Protein AF-A0A960E403-F1 (afdb_monomer)

Mean predicted aligned error: 10.73 Å

Radius of gyration: 19.95 Å; Cα contacts (8 Å, |Δi|>4): 69; chains: 1; bounding box: 46×52×39 Å

Sequence (95 aa):
MTASSRRSVDRDELRRLAEQVRPLAAAAERTLSVPEAFADLLPQGGLVRGSLVATAGGAATSLALALVGPATAAGAWCAVVGVGHLGLLAAAELG

Secondary structure (DSSP, 8-state):
----------HHHHHHHHHHS--S-SSGGGEE---HHHHTTSTTSSEETT------STTHHHHHHHHHHHHHHTT------S-TT--HHHHHHH-

Foldseek 3Di:
DDDDPPPPDDPVVVVVVCVVPVDPPDPPVQFQAAPQVCLVVDPRRGHGPVDDDAADDPCRVVVVLRRCQSVVVVVDDDDDPPDPDDDPVSSPVSD

Structure (mmCIF, N/CA/C/O backbone):
data_AF-A0A960E403-F1
#
_entry.id   AF-A0A960E403-F1
#
loop_
_atom_site.group_PDB
_atom_site.id
_atom_site.type_symbol
_atom_site.label_atom_id
_atom_site.label_alt_id
_atom_site.label_comp_id
_atom_site.label_asym_id
_atom_site.label_entity_id
_atom_site.label_seq_id
_atom_site.pdbx_PDB_ins_code
_atom_site.Cartn_x
_atom_site.Cartn_y
_atom_site.Cartn_z
_atom_site.occupancy
_atom_site.B_iso_or_equiv
_atom_site.auth_seq_id
_atom_site.auth_comp_id
_atom_site.auth_asym_id
_atom_site.auth_atom_id
_atom_site.pdbx_PDB_model_num
ATOM 1 N N . MET A 1 1 ? -33.041 -38.248 20.972 1.00 41.44 1 MET A N 1
ATOM 2 C CA . MET A 1 1 ? -33.169 -37.327 19.822 1.00 41.44 1 MET A CA 1
ATOM 3 C C . MET A 1 1 ? -32.771 -35.939 20.302 1.00 41.44 1 MET A C 1
ATOM 5 O O . MET A 1 1 ? -33.536 -35.284 20.993 1.00 41.44 1 MET A O 1
ATOM 9 N N . THR A 1 2 ? -31.504 -35.588 20.102 1.00 41.94 2 THR A N 1
ATOM 10 C CA . THR A 1 2 ? -30.810 -34.441 20.699 1.00 41.94 2 THR A CA 1
ATOM 11 C C . THR A 1 2 ? -31.188 -33.141 19.989 1.00 41.94 2 THR A C 1
ATOM 13 O O . THR A 1 2 ? -30.806 -32.913 18.843 1.00 41.94 2 THR A O 1
ATOM 16 N N . ALA A 1 3 ? -31.946 -32.279 20.668 1.00 45.75 3 ALA A N 1
ATOM 17 C CA . ALA A 1 3 ? -32.218 -30.932 20.188 1.00 45.75 3 ALA A CA 1
ATOM 18 C C . ALA A 1 3 ? -30.933 -30.093 20.270 1.00 45.75 3 ALA A C 1
ATOM 20 O O . ALA A 1 3 ? -30.361 -29.873 21.337 1.00 45.75 3 ALA A O 1
ATOM 21 N N . SER A 1 4 ? -30.472 -29.677 19.096 1.00 45.31 4 SER A N 1
ATOM 22 C CA . SER A 1 4 ? -29.349 -28.781 18.859 1.00 45.31 4 SER A CA 1
ATOM 23 C C . SER A 1 4 ? -29.594 -27.435 19.549 1.00 45.31 4 SER A C 1
ATOM 25 O O . SER A 1 4 ? -30.300 -26.575 19.027 1.00 45.31 4 SER A O 1
ATOM 27 N N . SER A 1 5 ? -29.012 -27.248 20.734 1.00 50.69 5 SER A N 1
ATOM 28 C CA . SER A 1 5 ? -28.888 -25.932 21.361 1.00 50.69 5 SER A CA 1
ATOM 29 C C . SER A 1 5 ? -27.804 -25.156 20.613 1.00 50.69 5 SER A C 1
ATOM 31 O O . SER A 1 5 ? -26.625 -25.166 20.973 1.00 50.69 5 SER A O 1
ATOM 33 N N . ARG A 1 6 ? -28.184 -24.538 19.488 1.00 62.72 6 ARG A N 1
ATOM 34 C CA . ARG A 1 6 ? -27.378 -23.468 18.896 1.00 62.72 6 ARG A CA 1
ATOM 35 C C . ARG A 1 6 ? -27.352 -22.354 19.932 1.00 62.72 6 ARG A C 1
ATOM 37 O O . ARG A 1 6 ? -28.376 -21.718 20.155 1.00 62.72 6 ARG A O 1
ATOM 44 N N . ARG A 1 7 ? -26.207 -22.173 20.595 1.00 62.31 7 ARG A N 1
ATOM 45 C CA . ARG A 1 7 ? -25.961 -21.075 21.537 1.00 62.31 7 ARG A CA 1
ATOM 46 C C . ARG A 1 7 ? -26.420 -19.774 20.882 1.00 62.31 7 ARG A C 1
ATOM 48 O O . ARG A 1 7 ? -25.805 -19.320 19.919 1.00 62.31 7 ARG A O 1
ATOM 55 N N . SER A 1 8 ? -27.523 -19.214 21.362 1.00 59.03 8 SER A N 1
ATOM 56 C CA . SER A 1 8 ? -27.947 -17.869 21.007 1.00 59.03 8 SER A CA 1
ATOM 57 C C . SER A 1 8 ? -26.939 -16.930 21.646 1.00 59.03 8 SER A C 1
ATOM 59 O O . SER A 1 8 ? -26.972 -16.725 22.857 1.00 59.03 8 SER A O 1
ATOM 61 N N . VAL A 1 9 ? -25.980 -16.450 20.861 1.00 71.00 9 VAL A N 1
ATOM 62 C CA . VAL A 1 9 ? -25.060 -15.420 21.338 1.00 71.00 9 VAL A CA 1
ATOM 63 C C . VAL A 1 9 ? -25.906 -14.218 21.755 1.00 71.00 9 VAL A C 1
ATOM 65 O O . VAL A 1 9 ? -26.753 -13.766 20.976 1.00 71.00 9 VAL A O 1
ATOM 68 N N . ASP A 1 10 ? -25.723 -13.757 22.991 1.00 85.38 10 ASP A N 1
ATOM 69 C CA . ASP A 1 10 ? -26.466 -12.632 23.544 1.00 85.38 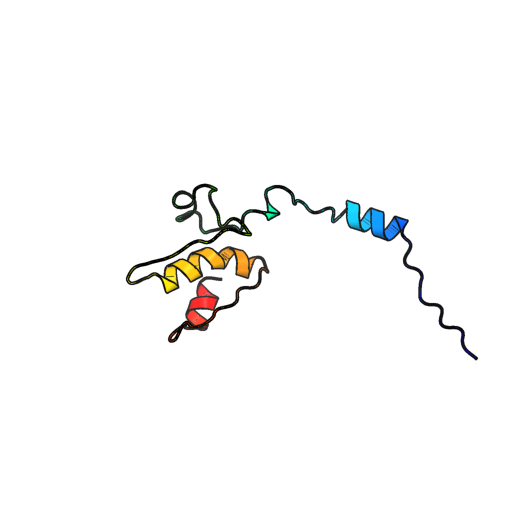10 ASP A CA 1
ATOM 70 C C . ASP A 1 10 ? -26.228 -11.392 22.667 1.00 85.38 10 ASP A C 1
ATOM 72 O O . ASP A 1 10 ? -25.097 -10.975 22.407 1.00 85.38 10 ASP A O 1
ATOM 76 N N . ARG A 1 11 ? -27.319 -10.824 22.145 1.00 81.00 11 ARG A N 1
ATOM 77 C CA . ARG A 1 11 ? -27.282 -9.667 21.243 1.00 81.00 11 ARG A CA 1
ATOM 78 C C . ARG A 1 11 ? -26.765 -8.424 21.957 1.00 81.00 11 ARG A C 1
ATOM 80 O O . ARG A 1 11 ? -26.158 -7.582 21.297 1.00 81.00 11 ARG A O 1
ATOM 87 N N . ASP A 1 12 ? -26.970 -8.316 23.267 1.00 85.75 12 ASP A N 1
ATOM 88 C CA . ASP A 1 12 ? -26.435 -7.217 24.064 1.00 85.75 12 ASP A CA 1
ATOM 89 C C . ASP A 1 12 ? -24.946 -7.396 24.350 1.00 85.75 12 ASP A C 1
ATOM 91 O O . ASP A 1 12 ? -24.201 -6.417 24.310 1.00 85.75 12 ASP A O 1
ATOM 95 N N . GLU A 1 13 ? -24.484 -8.630 24.543 1.00 85.69 13 GLU A N 1
ATOM 96 C CA . GLU A 1 13 ? -23.060 -8.951 24.663 1.00 85.69 13 GLU A CA 1
ATOM 97 C C . GLU A 1 13 ? -22.318 -8.694 23.344 1.00 85.69 13 GLU A C 1
ATOM 99 O O . GLU A 1 13 ? -21.297 -8.008 23.334 1.00 85.69 13 GLU A O 1
ATOM 104 N N . LEU A 1 14 ? -22.887 -9.123 22.211 1.00 82.50 14 LEU A N 1
ATOM 105 C CA . LEU A 1 14 ? -22.366 -8.790 20.881 1.00 82.50 14 LEU A CA 1
ATOM 106 C C . LEU A 1 14 ? -22.352 -7.289 20.628 1.00 82.50 14 LEU A C 1
ATOM 108 O O . LEU A 1 14 ? -21.411 -6.790 20.021 1.00 82.50 14 LEU A O 1
ATOM 112 N N . ARG A 1 15 ? -23.377 -6.562 21.081 1.00 83.50 15 ARG A N 1
ATOM 113 C CA . ARG A 1 15 ? -23.425 -5.105 20.953 1.00 83.50 15 ARG A CA 1
ATOM 114 C C . ARG A 1 15 ? -22.359 -4.443 21.816 1.00 83.50 15 ARG A C 1
ATOM 116 O O . ARG A 1 15 ? -21.689 -3.548 21.330 1.00 83.50 15 ARG A O 1
ATOM 123 N N . ARG A 1 16 ? -22.157 -4.885 23.057 1.00 87.50 16 ARG A N 1
ATOM 124 C CA . ARG A 1 16 ? -21.092 -4.365 23.931 1.00 87.50 16 ARG A CA 1
ATOM 125 C C . ARG A 1 16 ? -19.714 -4.643 23.362 1.00 87.50 16 ARG A C 1
ATOM 127 O O . ARG A 1 16 ? -18.896 -3.734 23.342 1.00 87.50 16 ARG A O 1
ATOM 134 N N . LEU A 1 17 ? -19.495 -5.847 22.838 1.00 81.81 17 LEU A N 1
ATOM 135 C CA . LEU A 1 17 ? -18.268 -6.166 22.130 1.00 81.81 17 LEU A CA 1
ATOM 136 C C . LEU A 1 17 ? -18.127 -5.252 20.913 1.00 81.81 17 LEU A C 1
ATOM 138 O O . LEU A 1 17 ? -17.118 -4.584 20.799 1.00 81.81 17 LEU A O 1
ATOM 142 N N . ALA A 1 18 ? -19.157 -5.117 20.075 1.00 78.50 18 ALA A N 1
ATOM 143 C CA . ALA A 1 18 ? -19.159 -4.216 18.922 1.00 78.50 18 ALA A CA 1
ATOM 144 C C . ALA A 1 18 ? -18.948 -2.734 19.281 1.00 78.50 18 ALA A C 1
ATOM 146 O O . ALA A 1 18 ? -18.437 -2.008 18.445 1.00 78.50 18 ALA A O 1
ATOM 147 N N . GLU A 1 19 ? -19.322 -2.284 20.482 1.00 82.19 19 GLU A N 1
ATOM 148 C CA . GLU A 1 19 ? -19.032 -0.947 21.027 1.00 82.19 19 GLU A CA 1
ATOM 149 C C . GLU A 1 19 ? -17.608 -0.847 21.606 1.00 82.19 19 GLU A C 1
ATOM 151 O O . GLU A 1 19 ? -17.000 0.217 21.584 1.00 82.19 19 GLU A O 1
ATOM 156 N N . GLN A 1 20 ? -17.035 -1.949 22.087 1.00 73.62 20 GLN A N 1
ATOM 157 C CA . GLN A 1 20 ? -15.640 -2.020 22.537 1.00 73.62 20 GLN A CA 1
ATOM 158 C C . GLN A 1 20 ? -14.654 -2.139 21.366 1.00 73.62 20 GLN A C 1
ATOM 160 O O . GLN A 1 20 ? -13.569 -1.572 21.422 1.00 73.62 20 GLN A O 1
ATOM 165 N N . VAL A 1 21 ? -15.047 -2.834 20.295 1.00 70.75 21 VAL A N 1
ATOM 166 C CA . VAL A 1 21 ? -14.387 -2.836 18.979 1.00 70.75 21 VAL A CA 1
ATOM 167 C C . VAL A 1 21 ? -15.060 -1.864 18.010 1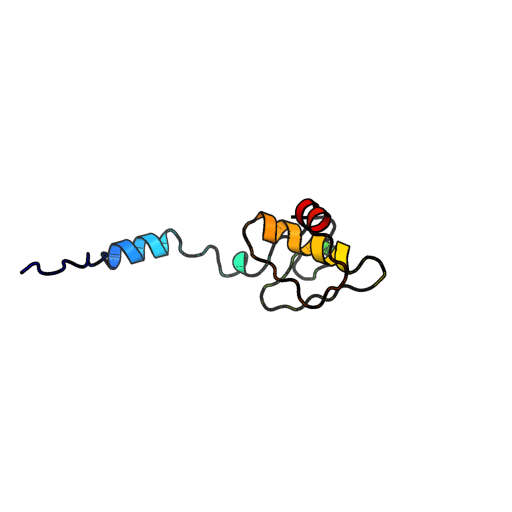.00 70.75 21 VAL A C 1
ATOM 169 O O . VAL A 1 21 ? -14.842 -1.976 16.801 1.00 70.75 21 VAL A O 1
ATOM 172 N N . ARG A 1 22 ? -15.866 -0.900 18.504 1.00 61.88 22 ARG A N 1
ATOM 173 C CA . ARG A 1 22 ? -16.451 0.121 17.623 1.00 61.88 22 ARG A CA 1
ATOM 174 C C . ARG A 1 22 ? -15.280 0.782 16.929 1.00 61.88 22 ARG A C 1
ATOM 176 O O . ARG A 1 22 ? -14.347 1.222 17.603 1.00 61.88 22 ARG A O 1
ATOM 183 N N . PRO A 1 23 ? -15.279 0.775 15.600 1.00 54.19 23 PRO A N 1
ATOM 184 C CA . PRO A 1 23 ? -14.025 0.874 14.900 1.00 54.19 23 PRO A CA 1
ATOM 185 C C . PRO A 1 23 ? -13.524 2.325 15.076 1.00 54.19 23 PRO A C 1
ATOM 187 O O . PRO A 1 23 ? -14.320 3.274 15.123 1.00 54.19 23 PRO A O 1
ATOM 190 N N . LEU A 1 24 ? -12.213 2.500 15.262 1.00 55.34 24 LEU A N 1
ATOM 191 C CA . LEU A 1 24 ? -11.505 3.785 15.419 1.00 55.34 24 LEU A CA 1
ATOM 192 C C . LEU A 1 24 ? -11.513 4.572 14.076 1.00 55.34 24 LEU A C 1
ATOM 194 O O . LEU A 1 24 ? -10.514 5.121 13.620 1.00 55.34 24 LEU A O 1
ATOM 198 N N . ALA A 1 25 ? -12.670 4.622 13.409 1.00 53.41 25 ALA A N 1
ATOM 199 C CA . ALA A 1 25 ? -12.803 4.246 12.003 1.00 53.41 25 ALA A CA 1
ATOM 200 C C . ALA A 1 25 ? -13.088 5.322 10.979 1.00 53.41 25 ALA A C 1
ATOM 202 O O . ALA A 1 25 ? -12.980 5.119 9.771 1.00 53.41 25 ALA A O 1
ATOM 203 N N . ALA A 1 26 ? -13.583 6.469 11.404 1.00 56.03 26 ALA A N 1
ATOM 204 C CA . ALA A 1 26 ? -14.134 7.367 10.399 1.00 56.03 26 ALA A CA 1
ATOM 205 C C . ALA A 1 26 ? -13.020 8.039 9.569 1.00 56.03 26 ALA A C 1
ATOM 207 O O . ALA A 1 26 ? -13.226 8.313 8.383 1.00 56.03 26 ALA A O 1
ATOM 208 N N . ALA A 1 27 ? -11.844 8.253 10.176 1.00 49.69 27 ALA A N 1
ATOM 209 C CA . ALA A 1 27 ? -10.732 9.001 9.589 1.00 49.69 27 ALA A CA 1
ATOM 210 C C . ALA A 1 27 ? -9.402 8.222 9.571 1.00 49.69 27 ALA A C 1
ATOM 212 O O . ALA A 1 27 ? -8.794 8.123 8.510 1.00 49.69 27 ALA A O 1
ATOM 213 N N . ALA A 1 28 ? -8.980 7.603 10.684 1.00 52.69 28 ALA A N 1
ATOM 214 C CA . ALA A 1 28 ? -7.744 6.806 10.727 1.00 52.69 28 ALA A CA 1
ATOM 215 C C . ALA A 1 28 ? -7.851 5.504 9.910 1.00 52.69 28 ALA A C 1
ATOM 217 O O . ALA A 1 28 ? -6.905 5.104 9.247 1.00 52.69 28 ALA A O 1
ATOM 218 N N . GLU A 1 29 ? -9.032 4.883 9.847 1.00 59.41 29 GLU A N 1
ATOM 219 C CA . GLU A 1 29 ? -9.268 3.741 8.950 1.00 59.41 29 GLU A CA 1
ATOM 220 C C . GLU A 1 29 ? -9.393 4.133 7.477 1.00 59.41 29 GLU A C 1
ATOM 222 O O . GLU A 1 29 ? -9.470 3.251 6.626 1.00 59.41 29 GLU A O 1
ATOM 227 N N . ARG A 1 30 ? -9.420 5.416 7.116 1.00 78.38 30 ARG A N 1
ATOM 228 C CA . ARG A 1 30 ? -9.394 5.778 5.697 1.00 78.38 30 ARG A CA 1
ATOM 229 C C . ARG A 1 30 ? -7.991 5.909 5.150 1.00 78.38 30 ARG A C 1
ATOM 231 O O . ARG A 1 30 ? -7.861 5.758 3.948 1.00 78.38 30 ARG A O 1
ATOM 238 N N . THR A 1 31 ? -6.969 6.126 5.967 1.00 89.19 31 THR A N 1
ATOM 239 C CA . THR A 1 31 ? -5.607 6.353 5.474 1.00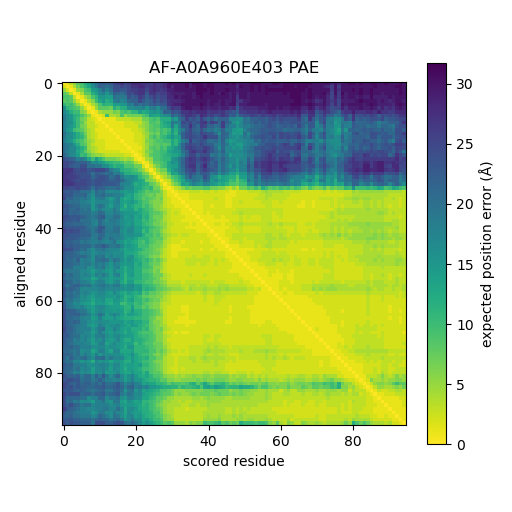 89.19 31 THR A CA 1
ATOM 240 C C . THR A 1 31 ? -4.684 5.260 5.989 1.00 89.19 31 THR A C 1
ATOM 242 O O . THR A 1 31 ? -4.542 5.070 7.190 1.00 89.19 31 THR A O 1
ATOM 245 N N . LEU A 1 32 ? -4.068 4.515 5.077 1.00 91.31 32 LEU A N 1
ATOM 246 C CA . LEU A 1 32 ? -3.015 3.567 5.405 1.00 91.31 32 LEU A CA 1
ATOM 247 C C . LEU A 1 32 ? -1.704 4.328 5.613 1.00 91.31 32 LEU A C 1
ATOM 249 O O . LEU A 1 32 ? -1.366 5.219 4.825 1.00 91.31 32 LEU A O 1
ATOM 253 N N . SER A 1 33 ? -0.980 3.956 6.667 1.00 90.44 33 SER A N 1
ATOM 254 C CA . SER A 1 33 ? 0.337 4.507 6.977 1.00 90.44 33 SER A CA 1
ATOM 255 C C . SER A 1 33 ? 1.315 4.279 5.827 1.00 90.44 33 SER A C 1
ATOM 257 O O . SER A 1 33 ? 1.300 3.228 5.188 1.00 90.44 33 SER A O 1
ATOM 259 N N . VAL A 1 34 ? 2.190 5.255 5.610 1.00 94.12 34 VAL A N 1
ATOM 260 C CA . VAL A 1 34 ? 3.322 5.191 4.677 1.00 94.12 34 VAL A CA 1
ATOM 261 C C . VAL A 1 34 ? 4.609 5.532 5.433 1.00 94.12 34 VAL A C 1
ATOM 263 O O . VAL A 1 34 ? 4.530 6.101 6.525 1.00 94.12 34 VAL A O 1
ATOM 266 N N . PRO A 1 35 ? 5.796 5.208 4.895 1.00 94.12 35 PRO A N 1
ATOM 267 C CA . PRO A 1 35 ? 7.049 5.690 5.465 1.00 94.12 35 PRO A CA 1
ATOM 268 C C . PRO A 1 35 ? 7.067 7.223 5.539 1.00 94.12 35 PRO A C 1
ATOM 270 O O . PRO A 1 35 ? 6.639 7.887 4.595 1.00 94.12 35 PRO A O 1
ATOM 273 N N . GLU A 1 36 ? 7.604 7.782 6.627 1.00 92.69 36 GLU A N 1
ATOM 274 C CA . GLU A 1 36 ? 7.642 9.237 6.873 1.00 92.69 36 GLU A CA 1
ATOM 275 C C . GLU A 1 36 ? 8.261 10.010 5.699 1.00 92.69 36 GLU A C 1
ATOM 277 O O . GLU A 1 36 ? 7.725 11.028 5.273 1.00 92.69 36 GLU A O 1
ATOM 282 N N . ALA A 1 37 ? 9.311 9.455 5.086 1.00 94.06 37 ALA A N 1
ATOM 283 C CA . ALA A 1 37 ? 9.980 10.026 3.916 1.00 94.06 37 ALA A CA 1
ATOM 284 C C . ALA A 1 37 ? 9.065 10.239 2.690 1.00 94.06 37 ALA A C 1
ATOM 286 O O . ALA A 1 37 ? 9.432 10.978 1.778 1.00 94.06 37 ALA A O 1
ATOM 287 N N . PHE A 1 38 ? 7.897 9.589 2.642 1.00 93.25 38 PHE A N 1
ATOM 288 C CA . PHE A 1 38 ? 6.930 9.705 1.549 1.00 93.25 38 PHE A CA 1
ATOM 289 C C . PHE A 1 38 ? 5.620 10.384 1.958 1.00 93.25 38 PHE A C 1
ATOM 291 O O . PHE A 1 38 ? 4.783 10.620 1.088 1.00 93.25 38 PHE A O 1
ATOM 298 N N . ALA A 1 39 ? 5.425 10.707 3.241 1.00 93.25 39 ALA A N 1
ATOM 299 C CA . ALA A 1 39 ? 4.181 11.302 3.725 1.00 93.25 39 ALA A CA 1
ATOM 300 C C . ALA A 1 39 ? 3.881 12.626 3.003 1.00 93.25 39 ALA A C 1
ATOM 302 O O . ALA A 1 39 ? 2.790 12.799 2.463 1.00 93.25 39 ALA A O 1
ATOM 303 N N . ASP A 1 40 ? 4.883 13.495 2.875 1.00 93.88 40 ASP A N 1
ATOM 304 C CA . ASP A 1 40 ? 4.742 14.815 2.244 1.00 93.88 40 ASP A CA 1
ATOM 305 C C . ASP A 1 40 ? 4.506 14.759 0.724 1.00 93.88 40 ASP A C 1
ATOM 307 O O . ASP A 1 40 ? 4.118 15.755 0.113 1.00 93.88 40 ASP A O 1
ATOM 311 N N . LEU A 1 41 ? 4.709 13.597 0.092 1.00 92.38 41 LEU A N 1
ATOM 312 C CA . LEU A 1 41 ? 4.387 13.391 -1.324 1.00 92.38 41 LEU A CA 1
ATOM 313 C C . LEU A 1 41 ? 2.891 13.137 -1.547 1.00 92.38 41 LEU A C 1
ATOM 315 O O . LEU A 1 41 ? 2.419 13.188 -2.685 1.00 92.38 41 LEU A O 1
ATOM 319 N N . LEU A 1 42 ? 2.145 12.833 -0.482 1.00 92.12 42 LEU A N 1
ATOM 320 C CA . LEU A 1 42 ? 0.740 12.458 -0.544 1.00 92.12 42 LEU A CA 1
ATOM 321 C C . LEU A 1 42 ? -0.129 13.573 0.052 1.00 92.12 42 LEU A C 1
ATOM 323 O O . LEU A 1 42 ? 0.153 14.042 1.153 1.00 92.12 42 LEU A O 1
ATOM 327 N N . PRO A 1 43 ? -1.245 13.964 -0.593 1.00 88.81 43 PRO A N 1
ATOM 328 C CA . PRO A 1 43 ? -2.048 15.097 -0.124 1.00 88.81 43 PRO A CA 1
ATOM 329 C C . PRO A 1 43 ? -2.643 14.911 1.281 1.00 88.81 43 PRO A C 1
ATOM 331 O O . PRO A 1 43 ? -3.013 15.885 1.930 1.00 88.81 43 PRO A O 1
ATOM 334 N N . GLN A 1 44 ? -2.768 13.663 1.740 1.00 89.88 44 GLN A N 1
ATOM 335 C CA . GLN A 1 44 ? -3.294 13.295 3.056 1.00 89.88 44 GLN A CA 1
ATOM 336 C C . GLN A 1 44 ? -2.230 12.674 3.975 1.00 89.88 44 GLN A C 1
ATOM 338 O O . GLN A 1 44 ? -2.588 12.096 4.999 1.00 89.88 44 GLN A O 1
ATOM 343 N N . GLY A 1 45 ? -0.943 12.737 3.612 1.00 92.25 45 GLY A N 1
ATOM 344 C CA . GLY A 1 45 ? 0.135 12.148 4.413 1.00 92.25 45 GLY A CA 1
ATOM 345 C C . GLY A 1 45 ? 0.192 10.615 4.395 1.00 92.25 45 GLY A C 1
ATOM 346 O O . GLY A 1 45 ? 0.956 10.024 5.150 1.00 92.25 45 GLY A O 1
ATOM 347 N N . GLY A 1 46 ? -0.627 9.952 3.570 1.00 93.00 46 GLY A N 1
ATOM 348 C CA . GLY A 1 46 ? -0.720 8.493 3.488 1.00 93.00 46 GLY A CA 1
ATOM 349 C C . GLY A 1 46 ? -1.670 8.015 2.388 1.00 93.00 46 GLY A C 1
ATOM 350 O O . GLY A 1 46 ? -2.275 8.823 1.678 1.00 93.00 46 GLY A O 1
ATOM 351 N N . LEU A 1 47 ? -1.801 6.694 2.225 1.00 93.19 47 LEU A N 1
ATOM 352 C CA . LEU A 1 47 ? -2.628 6.111 1.164 1.00 93.19 47 LEU A CA 1
ATOM 353 C C . LEU A 1 47 ? -4.096 6.063 1.584 1.00 93.19 47 LEU A C 1
ATOM 355 O O . LEU A 1 47 ? -4.483 5.282 2.451 1.00 93.19 47 LEU A O 1
ATOM 359 N N . VAL A 1 48 ? -4.945 6.853 0.935 1.00 92.00 48 VAL A N 1
ATOM 360 C CA . VAL A 1 48 ? -6.380 6.858 1.233 1.00 92.00 48 VAL A CA 1
ATOM 361 C C . VAL A 1 48 ? -7.060 5.620 0.622 1.00 92.00 48 VAL A C 1
ATOM 363 O O . VAL A 1 48 ? -6.957 5.346 -0.572 1.00 92.00 48 VAL A O 1
ATOM 366 N N . ARG A 1 49 ? -7.796 4.845 1.415 1.00 89.44 49 ARG A N 1
ATOM 367 C CA . ARG A 1 49 ? -8.635 3.736 0.947 1.00 89.44 49 ARG A CA 1
ATOM 368 C C . ARG A 1 49 ? -9.687 4.253 -0.032 1.00 89.44 49 ARG A C 1
ATOM 370 O O . ARG A 1 49 ? -10.318 5.280 0.203 1.00 89.44 49 ARG A O 1
ATOM 377 N N . GLY A 1 50 ? -9.888 3.518 -1.123 1.00 89.12 50 GLY A N 1
ATOM 378 C CA . GLY A 1 50 ? -10.769 3.944 -2.215 1.00 89.12 50 GLY A CA 1
ATOM 379 C C . GLY A 1 50 ? -10.163 5.020 -3.124 1.00 89.12 50 GLY A C 1
ATOM 380 O O . GLY A 1 50 ? -10.866 5.534 -3.988 1.00 89.12 50 GLY A O 1
ATOM 381 N N . SER A 1 51 ? -8.880 5.354 -2.948 1.00 89.69 51 SER A N 1
ATOM 382 C CA . SER A 1 51 ? -8.120 6.191 -3.879 1.00 89.69 51 SER A CA 1
ATOM 383 C C . SER A 1 51 ? -7.237 5.346 -4.801 1.00 89.69 51 SER A C 1
ATOM 385 O O . SER A 1 51 ? -7.006 4.160 -4.554 1.00 89.69 51 SER A O 1
ATOM 387 N N . LEU A 1 52 ? -6.746 5.975 -5.869 1.00 93.31 52 LEU A N 1
ATOM 388 C CA . LEU A 1 52 ? -5.775 5.397 -6.790 1.00 93.31 52 LEU A CA 1
ATOM 389 C C . LEU A 1 52 ? -4.496 6.228 -6.732 1.00 93.31 52 LEU A C 1
ATOM 391 O O . LEU A 1 52 ? -4.537 7.443 -6.914 1.00 93.31 52 LEU A O 1
ATOM 395 N N . VAL A 1 53 ? -3.368 5.557 -6.515 1.00 93.62 53 VAL A N 1
ATOM 396 C CA . VAL A 1 53 ? -2.033 6.158 -6.550 1.00 93.62 53 VAL A CA 1
ATOM 397 C C . VAL A 1 53 ? -1.234 5.468 -7.647 1.00 93.62 53 VAL A C 1
ATOM 399 O O . VAL A 1 53 ? -1.135 4.243 -7.668 1.00 93.62 53 VAL A O 1
ATOM 402 N N . ALA A 1 54 ? -0.692 6.255 -8.575 1.00 94.50 54 ALA A N 1
ATOM 403 C CA . ALA A 1 54 ? 0.139 5.759 -9.663 1.00 94.50 54 ALA A CA 1
ATOM 404 C C . ALA A 1 54 ? 1.613 6.072 -9.382 1.00 94.50 54 ALA A C 1
ATOM 406 O O . ALA A 1 54 ? 1.957 7.210 -9.064 1.00 94.50 54 ALA A O 1
ATOM 407 N N . THR A 1 55 ? 2.483 5.076 -9.534 1.00 94.19 55 THR A N 1
ATOM 408 C CA . THR A 1 55 ? 3.940 5.250 -9.522 1.00 94.19 55 THR A CA 1
ATOM 409 C C . THR A 1 55 ? 4.484 5.116 -10.943 1.00 94.19 55 THR A C 1
ATOM 411 O O . THR A 1 55 ? 3.968 4.346 -11.753 1.00 94.19 55 THR A O 1
ATOM 414 N N . ALA A 1 56 ? 5.522 5.885 -11.273 1.00 93.94 56 ALA A N 1
ATOM 415 C CA . ALA A 1 56 ? 6.125 5.900 -12.604 1.00 93.94 56 ALA A CA 1
ATOM 416 C C . ALA A 1 56 ? 7.650 6.075 -12.524 1.00 93.94 56 ALA A C 1
ATOM 418 O O . ALA A 1 56 ? 8.188 6.480 -11.494 1.00 93.94 56 ALA A O 1
ATOM 419 N N . GLY A 1 57 ? 8.345 5.772 -13.623 1.00 94.81 57 GLY A N 1
ATOM 420 C CA . GLY A 1 57 ? 9.806 5.842 -13.721 1.00 94.81 57 GLY A CA 1
ATOM 421 C C . GLY A 1 57 ? 10.514 4.518 -13.413 1.00 94.81 57 GLY A C 1
ATOM 422 O O . GLY A 1 57 ? 9.881 3.486 -13.202 1.00 94.81 57 GLY A O 1
ATOM 423 N N . GLY A 1 58 ? 11.850 4.544 -13.397 1.00 92.75 58 GLY A N 1
ATOM 424 C CA . GLY A 1 58 ? 12.680 3.332 -13.295 1.00 92.75 58 GLY A CA 1
ATOM 425 C C . GLY A 1 58 ? 12.552 2.560 -11.977 1.00 92.75 58 GLY A C 1
ATOM 426 O O . GLY A 1 58 ? 12.854 1.374 -11.939 1.00 92.75 58 GLY A O 1
ATOM 427 N N . ALA A 1 59 ? 12.070 3.209 -10.913 1.00 92.12 59 ALA A N 1
ATOM 428 C CA . ALA A 1 59 ? 11.884 2.612 -9.589 1.00 92.12 59 ALA A CA 1
ATOM 429 C C . ALA A 1 59 ? 10.399 2.462 -9.195 1.00 92.12 59 ALA A C 1
ATOM 431 O O . ALA A 1 59 ? 10.088 2.341 -8.012 1.00 92.12 59 ALA A O 1
ATOM 432 N N . ALA A 1 60 ? 9.472 2.481 -10.164 1.00 93.06 60 ALA A N 1
ATOM 433 C CA . ALA A 1 60 ? 8.029 2.500 -9.901 1.00 93.06 60 ALA A CA 1
ATOM 434 C C . ALA A 1 60 ? 7.545 1.334 -9.018 1.00 93.06 60 ALA A C 1
ATOM 436 O O . ALA A 1 60 ? 6.761 1.555 -8.094 1.00 93.06 60 ALA A O 1
ATOM 437 N N . THR A 1 61 ? 8.036 0.115 -9.267 1.00 92.50 61 THR A N 1
ATOM 438 C CA . THR A 1 61 ? 7.687 -1.080 -8.480 1.00 92.50 61 THR A CA 1
ATOM 439 C C . THR A 1 61 ? 8.214 -0.981 -7.052 1.00 92.50 61 THR A C 1
ATOM 441 O O . THR A 1 61 ? 7.456 -1.194 -6.111 1.00 92.50 61 THR A O 1
ATOM 444 N N . SER A 1 62 ? 9.485 -0.610 -6.872 1.00 92.69 62 SER A N 1
ATOM 445 C CA . SER A 1 62 ? 10.089 -0.457 -5.542 1.00 92.69 62 SER A CA 1
ATOM 446 C C . SER A 1 62 ? 9.388 0.624 -4.725 1.00 92.69 62 SER A C 1
ATOM 448 O O . SER A 1 62 ? 9.129 0.424 -3.543 1.00 92.69 62 SER A O 1
ATOM 450 N N . LEU A 1 63 ? 9.021 1.742 -5.359 1.00 94.31 63 LEU A N 1
ATOM 451 C CA . LEU A 1 63 ? 8.245 2.797 -4.713 1.00 94.31 63 LEU A CA 1
ATOM 452 C C . LEU A 1 63 ? 6.849 2.305 -4.315 1.00 94.31 63 LEU A C 1
ATOM 454 O O . LEU A 1 63 ? 6.414 2.560 -3.198 1.00 94.31 63 LEU A O 1
ATOM 458 N N . ALA A 1 64 ? 6.159 1.574 -5.195 1.00 94.38 64 ALA A N 1
ATOM 459 C CA . ALA A 1 64 ? 4.849 1.010 -4.877 1.00 94.38 64 ALA A CA 1
ATOM 460 C C . ALA A 1 64 ? 4.921 0.055 -3.675 1.00 94.38 64 ALA A C 1
ATOM 462 O O . ALA A 1 64 ? 4.098 0.166 -2.771 1.00 94.38 64 ALA A O 1
ATOM 463 N N . LEU A 1 65 ? 5.931 -0.823 -3.630 1.00 94.50 65 LEU A N 1
ATOM 464 C CA . LEU A 1 65 ? 6.173 -1.724 -2.498 1.00 94.50 65 LEU A CA 1
ATOM 465 C C . LEU A 1 65 ? 6.469 -0.957 -1.208 1.00 94.50 65 LEU A C 1
ATOM 467 O O . LEU A 1 65 ? 5.861 -1.237 -0.182 1.00 94.50 65 LEU A O 1
ATOM 471 N N . ALA A 1 66 ? 7.341 0.051 -1.265 1.00 95.00 66 ALA A N 1
ATOM 472 C CA . ALA A 1 66 ? 7.680 0.858 -0.098 1.00 95.00 66 ALA A CA 1
ATOM 473 C C . ALA A 1 66 ? 6.472 1.642 0.452 1.00 95.00 66 ALA A C 1
ATOM 475 O O . ALA A 1 66 ? 6.360 1.835 1.660 1.00 95.00 66 ALA A O 1
ATOM 476 N N . LEU A 1 67 ? 5.549 2.074 -0.415 1.00 95.38 67 LEU A N 1
ATOM 477 C CA . LEU A 1 67 ? 4.317 2.755 -0.005 1.00 95.38 67 LEU A CA 1
ATOM 478 C C . LEU A 1 67 ? 3.310 1.810 0.664 1.00 95.38 67 LEU A C 1
ATOM 480 O O . LEU A 1 67 ? 2.654 2.218 1.619 1.00 95.38 67 LEU A O 1
ATOM 484 N N . VAL A 1 68 ? 3.164 0.569 0.184 1.00 94.44 68 VAL A N 1
ATOM 485 C CA . VAL A 1 68 ? 2.218 -0.401 0.779 1.00 94.44 68 VAL A CA 1
ATOM 486 C C . VAL A 1 68 ? 2.799 -1.168 1.967 1.00 94.44 68 VAL A C 1
ATOM 488 O O . VAL A 1 68 ? 2.030 -1.699 2.764 1.00 94.44 68 VAL A O 1
ATOM 491 N N . GLY A 1 69 ? 4.123 -1.187 2.112 1.00 94.88 69 GLY A N 1
ATOM 492 C CA . GLY A 1 69 ? 4.856 -1.942 3.124 1.00 94.88 69 GLY A CA 1
ATOM 493 C C . GLY A 1 69 ? 4.379 -1.744 4.568 1.00 94.88 69 GLY A C 1
ATOM 494 O O . GLY A 1 69 ? 4.026 -2.714 5.238 1.00 94.88 69 GLY A O 1
ATOM 495 N N . PRO A 1 70 ? 4.256 -0.503 5.077 1.00 93.88 70 PRO A N 1
ATOM 496 C CA . PRO A 1 70 ? 3.740 -0.300 6.431 1.00 93.88 70 PRO A CA 1
ATOM 497 C C . PRO A 1 70 ? 2.302 -0.797 6.614 1.00 93.88 70 PRO A C 1
ATOM 499 O O . PRO A 1 70 ? 1.925 -1.200 7.713 1.00 93.88 70 PRO A O 1
ATOM 502 N N . ALA A 1 71 ? 1.491 -0.793 5.551 1.00 90.94 71 ALA A N 1
ATOM 503 C CA . ALA A 1 71 ? 0.131 -1.311 5.604 1.00 90.94 71 ALA A CA 1
ATOM 504 C C . ALA A 1 71 ? 0.111 -2.845 5.678 1.00 90.94 71 ALA A C 1
ATOM 506 O O . ALA A 1 71 ? -0.651 -3.396 6.474 1.00 90.94 71 ALA A O 1
ATOM 507 N N . THR A 1 72 ? 0.940 -3.533 4.885 1.00 92.12 72 THR A N 1
ATOM 508 C CA . THR A 1 72 ? 1.055 -5.001 4.912 1.00 92.12 72 THR A CA 1
ATOM 509 C C . THR A 1 72 ? 1.649 -5.491 6.228 1.00 92.12 72 THR A C 1
ATOM 511 O O . THR A 1 72 ? 1.080 -6.391 6.848 1.00 92.12 72 THR A O 1
ATOM 514 N N . ALA A 1 73 ? 2.675 -4.811 6.744 1.00 91.31 73 ALA A N 1
ATOM 515 C CA . ALA A 1 73 ? 3.240 -5.073 8.068 1.00 91.31 73 ALA A CA 1
ATOM 516 C C . ALA A 1 73 ? 2.218 -4.872 9.207 1.00 91.31 73 ALA A C 1
ATOM 518 O O . ALA A 1 73 ? 2.243 -5.587 10.209 1.00 91.31 73 ALA A O 1
ATOM 519 N N . ALA A 1 74 ? 1.275 -3.937 9.046 1.00 89.50 74 ALA A N 1
ATOM 520 C CA . ALA A 1 74 ? 0.164 -3.717 9.977 1.00 89.50 74 ALA A CA 1
ATOM 521 C C . ALA A 1 74 ? -1.004 -4.717 9.809 1.00 89.50 74 ALA A C 1
ATOM 523 O O . ALA A 1 74 ? -2.043 -4.566 10.455 1.00 89.50 74 ALA A O 1
ATOM 524 N N . GLY A 1 75 ? -0.858 -5.736 8.955 1.00 87.62 75 GLY A N 1
ATOM 525 C CA . GLY A 1 75 ? -1.841 -6.803 8.748 1.00 87.62 75 GLY A CA 1
ATOM 526 C C . GLY A 1 75 ? -2.846 -6.550 7.621 1.00 87.62 75 GLY A C 1
ATOM 527 O O . GLY A 1 75 ? -3.801 -7.319 7.473 1.00 87.62 75 GLY A O 1
ATOM 528 N N . ALA A 1 76 ? -2.667 -5.498 6.814 1.00 88.69 76 ALA A N 1
ATOM 529 C CA . ALA A 1 76 ? -3.424 -5.349 5.575 1.00 88.69 76 ALA A CA 1
ATOM 530 C C . ALA A 1 76 ? -2.945 -6.357 4.519 1.00 88.69 76 ALA A C 1
ATOM 532 O O . ALA A 1 76 ? -1.820 -6.846 4.549 1.00 88.69 76 ALA A O 1
ATOM 533 N N . TRP A 1 77 ? -3.808 -6.659 3.553 1.00 89.94 77 TRP A N 1
ATOM 534 C CA . TRP A 1 77 ? -3.498 -7.593 2.475 1.00 89.94 77 TRP A CA 1
ATOM 535 C C . TRP A 1 77 ? -3.281 -6.816 1.181 1.00 89.94 77 TRP A C 1
ATOM 537 O O . TRP A 1 77 ? -4.072 -5.934 0.843 1.00 89.94 77 TRP A O 1
ATOM 547 N N . CYS A 1 78 ? -2.223 -7.159 0.450 1.00 92.06 78 CYS A N 1
ATOM 548 C CA . CYS A 1 78 ? -1.916 -6.594 -0.859 1.00 92.06 78 CYS A CA 1
ATOM 549 C C . CYS A 1 78 ? -2.011 -7.687 -1.930 1.00 92.06 78 CYS A C 1
ATOM 551 O O . CYS A 1 78 ? -1.562 -8.813 -1.721 1.00 92.06 78 CYS A O 1
ATOM 553 N N . ALA A 1 79 ? -2.588 -7.347 -3.082 1.00 93.12 79 ALA A N 1
ATOM 554 C CA . ALA A 1 79 ? -2.604 -8.200 -4.261 1.00 93.12 79 ALA A CA 1
ATOM 555 C C . ALA A 1 79 ? -1.776 -7.546 -5.367 1.00 93.12 79 ALA A C 1
ATOM 557 O O . ALA A 1 79 ? -1.927 -6.357 -5.647 1.00 93.12 79 ALA A O 1
ATOM 558 N N . VAL A 1 80 ? -0.937 -8.341 -6.025 1.00 92.56 80 VAL A N 1
ATOM 559 C CA . VAL A 1 80 ? -0.125 -7.901 -7.161 1.00 92.56 80 VAL A CA 1
ATOM 560 C C . VAL A 1 80 ? -0.615 -8.622 -8.405 1.00 92.56 80 VAL A C 1
ATOM 562 O O . VAL A 1 80 ? -0.696 -9.848 -8.429 1.00 92.56 80 VAL A O 1
ATOM 565 N N . VAL A 1 81 ? -0.941 -7.860 -9.448 1.00 93.38 81 VAL A N 1
ATOM 566 C CA . VAL A 1 81 ? -1.520 -8.386 -10.688 1.00 93.38 81 VAL A CA 1
ATOM 567 C C . VAL A 1 81 ? -0.742 -7.841 -11.878 1.00 93.38 81 VAL A C 1
ATOM 569 O O . VAL A 1 81 ? -0.495 -6.643 -11.963 1.00 93.38 81 VAL A O 1
ATOM 572 N N . GLY A 1 82 ? -0.352 -8.719 -12.805 1.00 90.50 82 GLY A N 1
ATOM 573 C CA . GLY A 1 82 ? 0.271 -8.316 -14.072 1.00 90.50 82 GLY A CA 1
ATOM 574 C C . GLY A 1 82 ? 1.705 -7.777 -13.969 1.00 90.50 82 GLY A C 1
ATOM 575 O O . GLY A 1 82 ? 2.204 -7.219 -14.943 1.00 90.50 82 GLY A O 1
ATOM 576 N N . VAL A 1 83 ? 2.389 -7.942 -12.830 1.00 88.19 83 VAL A N 1
ATOM 577 C CA . VAL A 1 83 ? 3.787 -7.511 -12.653 1.00 88.19 83 VAL A CA 1
ATOM 578 C C . VAL A 1 83 ? 4.731 -8.667 -12.985 1.00 88.19 83 VAL A C 1
ATOM 580 O O . VAL A 1 83 ? 4.835 -9.629 -12.230 1.00 88.19 83 VAL A O 1
ATOM 583 N N . GLY A 1 84 ? 5.427 -8.581 -14.122 1.00 83.25 84 GLY A N 1
ATOM 584 C CA . GLY A 1 84 ? 6.201 -9.704 -14.672 1.00 83.25 84 GLY A CA 1
ATOM 585 C C . GLY A 1 84 ? 7.495 -10.080 -13.933 1.00 83.25 84 GLY A C 1
ATOM 586 O O . GLY A 1 84 ? 8.031 -11.150 -14.190 1.00 83.25 84 GLY A O 1
ATOM 587 N N . HIS A 1 85 ? 8.017 -9.228 -13.046 1.00 81.06 85 HIS A N 1
ATOM 588 C CA . HIS A 1 85 ? 9.327 -9.426 -12.400 1.00 81.06 85 HIS A CA 1
ATOM 589 C C . HIS A 1 85 ? 9.345 -9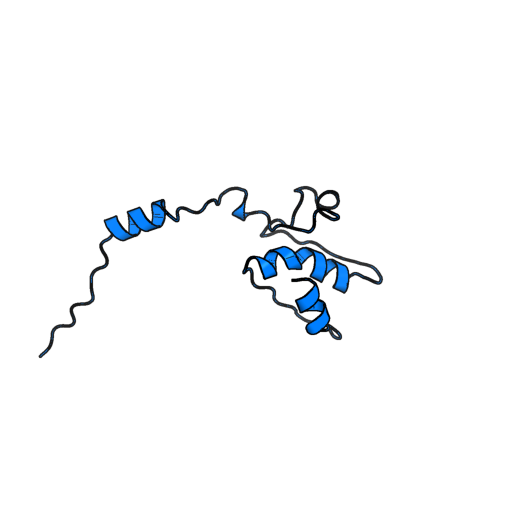.012 -10.919 1.00 81.06 85 HIS A C 1
ATOM 591 O O . HIS A 1 85 ? 10.345 -8.495 -10.421 1.00 81.06 85 HIS A O 1
ATOM 597 N N . LEU A 1 86 ? 8.239 -9.212 -10.196 1.00 88.19 86 LEU A N 1
ATOM 598 C CA . LEU A 1 86 ? 8.206 -8.885 -8.772 1.00 88.19 86 LEU A CA 1
ATOM 599 C C . LEU A 1 86 ? 9.030 -9.890 -7.946 1.00 88.19 86 LEU A C 1
ATOM 601 O O . LEU A 1 86 ? 8.689 -11.070 -7.871 1.00 88.19 86 LEU A O 1
ATOM 605 N N . GLY A 1 87 ? 10.079 -9.412 -7.274 1.00 88.44 87 GLY A N 1
ATOM 606 C CA . GLY A 1 87 ? 10.836 -10.207 -6.306 1.00 88.44 87 GLY A CA 1
ATOM 607 C C . GLY A 1 87 ? 10.109 -10.307 -4.963 1.00 88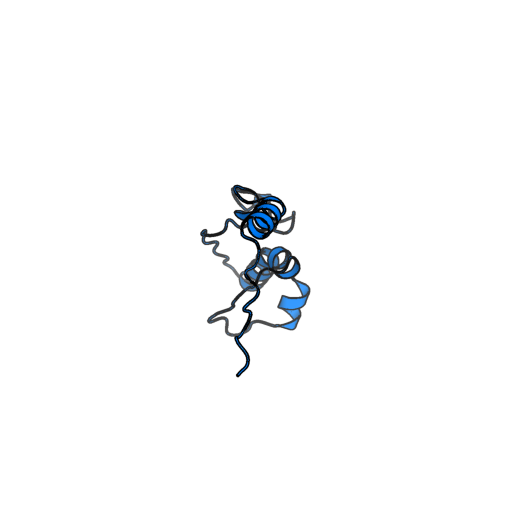.44 87 GLY A C 1
ATOM 608 O O . GLY A 1 87 ? 9.955 -9.300 -4.280 1.00 88.44 87 GLY A O 1
ATOM 609 N N . LEU A 1 88 ? 9.702 -11.515 -4.557 1.00 88.94 88 LEU A N 1
ATOM 610 C CA . LEU A 1 88 ? 8.974 -11.729 -3.294 1.00 88.94 88 LEU A CA 1
ATOM 611 C C . LEU A 1 88 ? 9.817 -11.430 -2.050 1.00 88.94 88 LEU A C 1
ATOM 613 O O . LEU A 1 88 ? 9.293 -10.886 -1.086 1.00 88.94 88 LEU A O 1
ATOM 617 N N . LEU A 1 89 ? 11.116 -11.748 -2.078 1.00 91.69 89 LEU A N 1
ATOM 618 C CA . LEU A 1 89 ? 12.023 -11.410 -0.977 1.00 91.69 89 LEU A CA 1
ATOM 619 C C . LEU A 1 89 ? 12.147 -9.890 -0.817 1.00 91.69 89 LEU A C 1
ATOM 621 O O . LEU A 1 89 ? 11.952 -9.379 0.275 1.00 91.69 89 LEU A O 1
ATOM 625 N N . ALA A 1 90 ? 12.377 -9.175 -1.921 1.00 88.62 90 ALA A N 1
ATOM 626 C CA . ALA A 1 90 ? 12.442 -7.715 -1.916 1.00 88.62 90 ALA A CA 1
ATOM 627 C C . ALA A 1 90 ? 11.117 -7.076 -1.461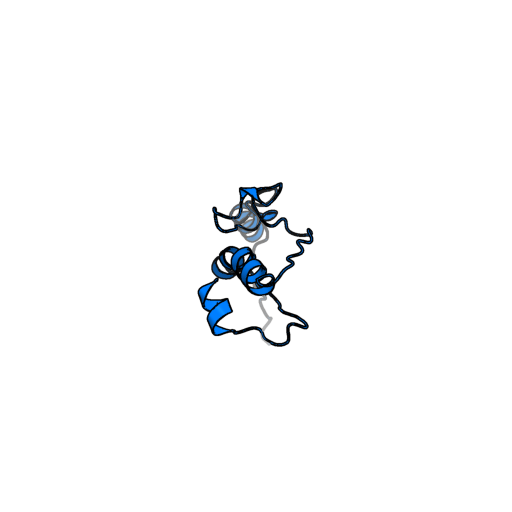 1.00 88.62 90 ALA A C 1
ATOM 629 O O . ALA A 1 90 ? 11.121 -6.051 -0.790 1.00 88.62 90 ALA A O 1
ATOM 630 N N . ALA A 1 9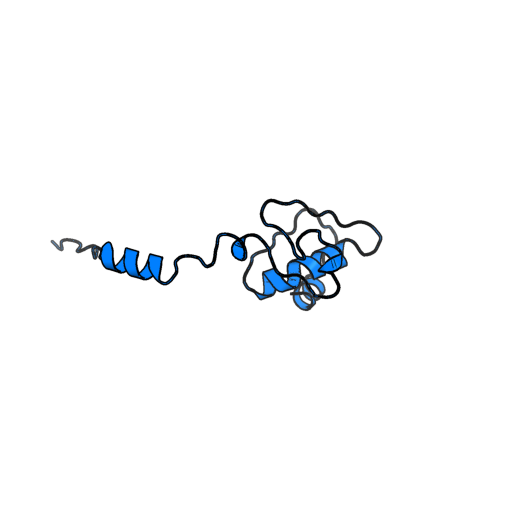1 ? 9.975 -7.683 -1.805 1.00 89.88 91 ALA A N 1
ATOM 631 C CA . ALA A 1 91 ? 8.679 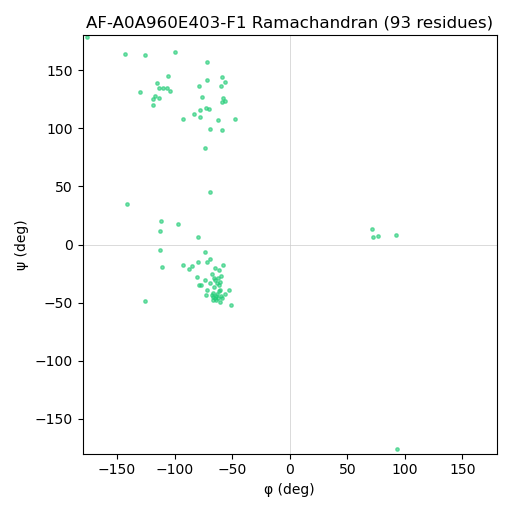-7.250 -1.293 1.00 89.88 91 ALA A CA 1
ATOM 632 C C . ALA A 1 91 ? 8.572 -7.457 0.227 1.00 89.88 91 ALA A C 1
ATOM 634 O O . ALA A 1 91 ? 8.180 -6.532 0.927 1.00 89.88 91 ALA A O 1
ATOM 635 N N . ALA A 1 92 ? 8.983 -8.622 0.738 1.00 89.88 92 ALA A N 1
ATOM 636 C CA . ALA A 1 92 ? 8.968 -8.924 2.170 1.00 89.88 92 ALA A CA 1
ATOM 637 C C . ALA A 1 92 ? 9.920 -8.032 2.991 1.00 89.88 92 ALA A C 1
ATOM 639 O O . ALA A 1 92 ? 9.635 -7.736 4.144 1.00 89.88 92 ALA A O 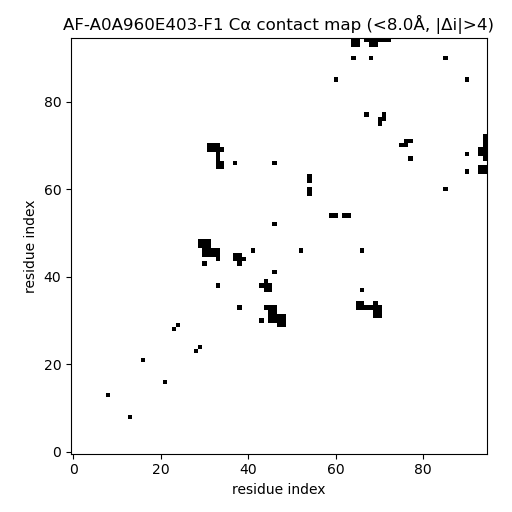1
ATOM 640 N N . GLU A 1 93 ? 11.036 -7.579 2.415 1.00 90.56 93 GLU A N 1
ATOM 641 C CA . GLU A 1 93 ? 11.941 -6.609 3.055 1.00 90.56 93 GLU A CA 1
ATOM 642 C C . GLU A 1 93 ? 11.314 -5.215 3.204 1.00 90.56 93 GLU A C 1
ATOM 644 O O . GLU A 1 93 ? 11.709 -4.451 4.084 1.00 90.56 93 GLU A O 1
ATOM 649 N N . LEU A 1 94 ? 10.350 -4.879 2.343 1.00 88.94 94 LEU A N 1
ATOM 650 C CA . LEU A 1 94 ? 9.664 -3.589 2.349 1.00 88.94 94 LEU A CA 1
ATOM 651 C C . LEU A 1 94 ? 8.374 -3.598 3.182 1.00 88.94 94 LEU A C 1
ATOM 653 O O . LEU A 1 94 ? 7.932 -2.513 3.560 1.00 88.94 94 LEU A O 1
ATOM 657 N N . GLY A 1 95 ? 7.809 -4.769 3.511 1.00 75.25 95 GLY A N 1
ATOM 658 C CA . GLY A 1 95 ? 6.716 -4.918 4.485 1.00 75.25 95 GLY A CA 1
ATOM 659 C C . GLY A 1 95 ? 5.896 -6.194 4.367 1.00 75.25 95 GLY A C 1
ATOM 660 O O . GLY A 1 95 ? 5.222 -6.373 3.325 1.00 75.25 95 GLY A O 1
#

Solvent-accessible surface area (backbone atoms only — not comparable to full-atom values): 6031 Å² total; per-residue (Å²): 137,85,80,82,79,72,79,76,74,56,67,66,58,54,47,52,48,48,63,73,61,45,67,80,45,89,60,62,66,34,41,39,55,38,50,74,96,52,16,88,81,33,101,77,46,31,53,47,68,95,61,87,85,87,70,72,71,100,55,22,67,63,51,50,41,44,46,46,5,52,29,33,65,72,70,48,87,85,86,88,76,95,67,91,79,76,55,65,67,65,41,56,76,40,56

pLDDT: mean 83.33, std 14.73, range [41.44, 95.38]